Protein AF-A0A962VL71-F1 (afdb_monomer)

Radius of gyration: 17.91 Å; Cα contacts (8 Å, |Δi|>4): 68; chains: 1; bounding box: 42×57×37 Å

Solvent-accessible surface area (backbone atoms only — not comparable to full-atom values): 6900 Å² total; per-residue (Å²): 139,79,82,76,75,75,73,79,43,73,66,56,52,51,53,45,46,69,54,29,54,60,51,31,58,74,54,68,34,70,92,40,78,68,48,42,53,46,40,38,39,40,73,70,54,81,38,64,68,53,32,52,52,51,53,50,37,58,76,67,69,54,79,56,42,73,70,52,47,54,46,51,27,55,74,60,42,71,82,73,51,88,82,54,52,66,60,50,53,53,52,49,54,49,52,54,46,52,54,52,50,53,51,49,52,52,52,49,53,54,53,57,54,60,73,71,75,119

Foldseek 3Di:
DDDPPPPCPLVVLVVLVVVQVVVCVVLVHPPDLLLSQLSSCLSVVVFVVSVVVVVVCVVVSHRCDPVNSVCSCVPTPVVPDPDCSVVSVVSVVVVVVVVVVVVVVVVVVVVVVVVVPD

pLDDT: mean 74.32, std 15.93, range [33.72, 96.31]

Secondary structure (DSSP, 8-state):
---------HHHHHHHHHHHHHHHHHTT----HHHHHHHHHHHH-S-HHHHHHHHHHHHTT----HHHHHHHHHHHTTTT-SSSHHHHHHHHHHHHHHHHHHHHHHHHHHHHHHTT--

Sequence (118 aa):
MSAI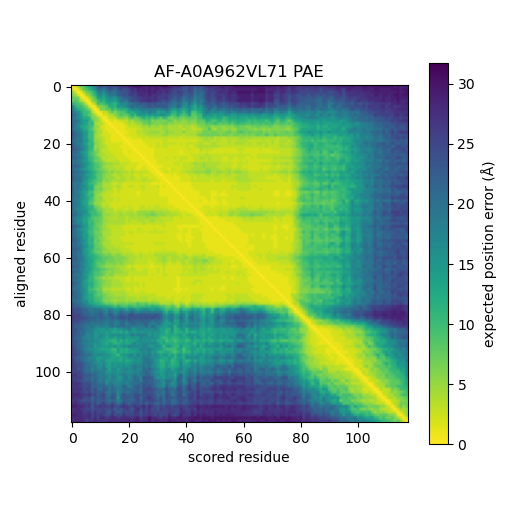AHDVTADTAAELLRLAVPLMSRHEVPPTPHNYTVWYTYVSGENPELKTEIDRLIAENAAFTAVVCDRLHRQYVAEHNIGNIEQVRSNLNKILFDVGTSLSDAGRAVQAFEGTLD

Mean predicted aligned error: 12.37 Å

Structure (mmCIF, N/CA/C/O backbone):
data_AF-A0A962VL71-F1
#
_entry.id   AF-A0A962VL71-F1
#
loop_
_atom_site.group_PDB
_atom_site.id
_atom_site.type_symbol
_atom_site.label_atom_id
_atom_site.label_alt_id
_atom_site.label_comp_id
_atom_site.label_asym_id
_atom_site.label_entity_id
_atom_site.label_seq_id
_atom_site.pdbx_PDB_ins_code
_atom_site.Cartn_x
_atom_site.Cartn_y
_atom_site.Cartn_z
_atom_site.occupancy
_atom_site.B_iso_or_equiv
_atom_site.auth_seq_id
_atom_site.auth_comp_id
_atom_site.auth_asym_id
_atom_site.auth_atom_id
_atom_site.pdbx_PDB_model_num
ATOM 1 N N . MET A 1 1 ? 14.137 24.986 -17.744 1.00 34.16 1 MET A N 1
ATOM 2 C CA . MET A 1 1 ? 13.120 24.283 -16.934 1.00 34.16 1 MET A CA 1
ATOM 3 C C . MET A 1 1 ? 12.920 22.912 -17.558 1.00 34.16 1 MET A C 1
ATOM 5 O O . MET A 1 1 ? 12.138 22.795 -18.487 1.00 34.16 1 MET A O 1
ATOM 9 N N . SER A 1 2 ? 13.722 21.924 -17.152 1.00 33.72 2 SER A N 1
ATOM 10 C CA . SER A 1 2 ? 13.608 20.552 -17.659 1.00 33.72 2 SER A CA 1
ATOM 11 C C . SER A 1 2 ? 12.848 19.745 -16.619 1.00 33.72 2 SER A C 1
ATOM 13 O O . SER A 1 2 ? 13.306 19.640 -15.483 1.00 33.72 2 SER A O 1
ATOM 15 N N . ALA A 1 3 ? 11.662 19.265 -16.987 1.00 42.34 3 ALA A N 1
ATOM 16 C CA . ALA A 1 3 ? 10.89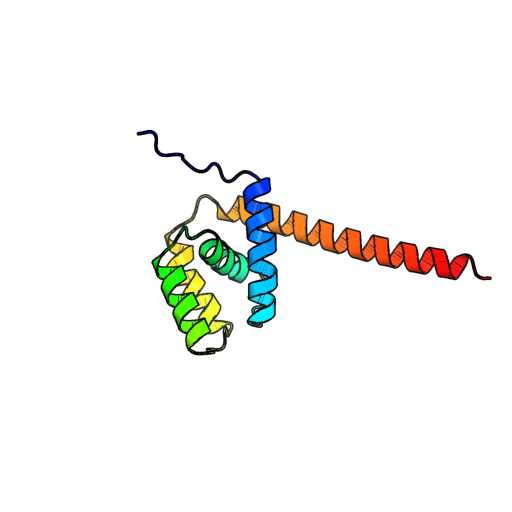7 18.329 -16.185 1.00 42.34 3 ALA A CA 1
ATOM 17 C C . ALA A 1 3 ? 11.735 17.057 -16.044 1.00 42.34 3 ALA A C 1
ATOM 19 O O . ALA A 1 3 ? 12.021 16.375 -17.027 1.00 42.34 3 ALA A O 1
ATOM 20 N N . ILE A 1 4 ? 12.200 16.802 -14.827 1.00 41.41 4 ILE A N 1
ATOM 21 C CA . ILE A 1 4 ? 12.925 15.591 -14.478 1.00 41.41 4 ILE 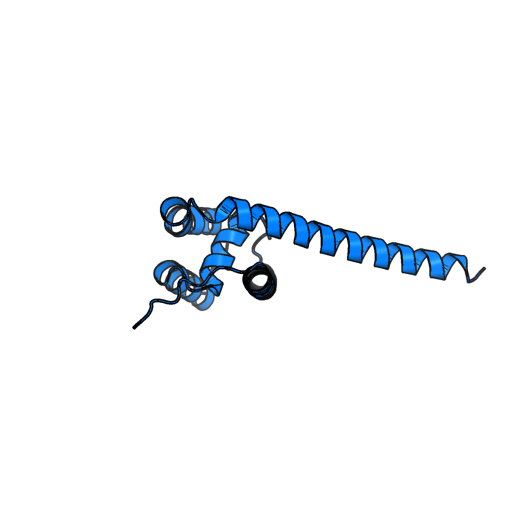A CA 1
ATOM 22 C C . ILE A 1 4 ? 11.864 14.493 -14.478 1.00 41.41 4 ILE A C 1
ATOM 24 O O . ILE A 1 4 ? 11.145 14.322 -13.496 1.00 41.41 4 ILE A O 1
ATOM 28 N N . ALA A 1 5 ? 11.701 13.816 -15.614 1.00 44.03 5 ALA A N 1
ATOM 29 C CA . ALA A 1 5 ? 11.080 12.505 -15.633 1.00 44.03 5 ALA A CA 1
ATOM 30 C C . ALA A 1 5 ? 11.921 11.652 -14.682 1.00 44.03 5 ALA A C 1
ATOM 32 O O . ALA A 1 5 ? 13.087 11.376 -14.958 1.00 44.03 5 ALA A O 1
ATOM 33 N N . HIS A 1 6 ? 11.378 11.387 -13.497 1.00 46.47 6 HIS A N 1
ATOM 34 C CA . HIS A 1 6 ? 12.020 10.547 -12.505 1.00 46.47 6 HIS A CA 1
ATOM 35 C C . HIS A 1 6 ? 12.009 9.140 -13.101 1.00 46.47 6 HIS A C 1
ATOM 37 O O . HIS A 1 6 ? 11.004 8.437 -13.026 1.00 46.47 6 HIS A O 1
ATOM 43 N N . ASP A 1 7 ? 13.089 8.785 -13.798 1.00 43.66 7 ASP A N 1
ATOM 44 C CA . ASP A 1 7 ? 13.382 7.403 -14.139 1.00 43.66 7 ASP A CA 1
ATOM 45 C C . ASP A 1 7 ? 13.315 6.645 -12.816 1.00 43.66 7 ASP A C 1
ATOM 47 O O . ASP A 1 7 ? 14.129 6.868 -11.917 1.00 43.66 7 ASP A O 1
ATOM 51 N N . VAL A 1 8 ? 12.280 5.821 -12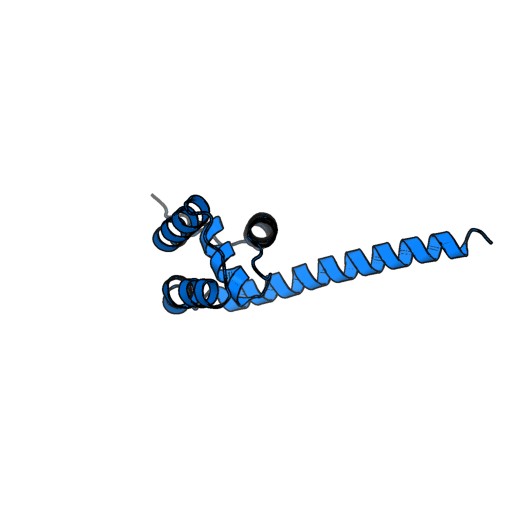.653 1.00 50.53 8 VAL A N 1
ATOM 52 C CA . VAL A 1 8 ? 12.134 4.937 -11.500 1.00 50.53 8 VAL A CA 1
ATOM 53 C C . VAL A 1 8 ? 13.253 3.911 -11.625 1.00 50.53 8 VAL A C 1
ATOM 55 O O . VAL A 1 8 ? 13.097 2.844 -12.219 1.00 50.53 8 VAL A O 1
ATOM 58 N N . THR A 1 9 ? 14.435 4.274 -11.136 1.00 54.59 9 THR A N 1
ATOM 59 C CA . THR A 1 9 ? 15.569 3.361 -11.074 1.00 54.59 9 THR A CA 1
ATOM 60 C C . THR A 1 9 ? 15.233 2.235 -10.097 1.00 54.59 9 THR A C 1
ATOM 62 O O . THR A 1 9 ? 14.432 2.404 -9.171 1.00 54.59 9 THR A O 1
ATOM 65 N N . ALA A 1 10 ? 15.816 1.053 -10.307 1.00 55.28 10 ALA A N 1
ATOM 66 C CA . ALA A 1 10 ? 15.581 -0.101 -9.438 1.00 55.28 10 ALA A CA 1
ATOM 67 C C . ALA A 1 10 ? 15.879 0.211 -7.956 1.00 55.28 10 ALA A C 1
ATOM 69 O O . ALA A 1 10 ? 15.199 -0.318 -7.076 1.00 55.28 10 ALA A O 1
ATOM 70 N N . ASP A 1 11 ? 16.821 1.124 -7.700 1.00 55.59 11 ASP A N 1
ATOM 71 C CA . ASP A 1 11 ? 17.178 1.600 -6.364 1.00 55.59 11 ASP A CA 1
ATOM 72 C C . ASP A 1 11 ? 16.048 2.424 -5.725 1.00 55.59 11 ASP A C 1
ATOM 74 O O . ASP A 1 11 ? 15.657 2.151 -4.590 1.00 55.59 11 ASP A O 1
ATOM 78 N N . THR A 1 12 ? 15.423 3.342 -6.472 1.00 67.88 12 THR A N 1
ATOM 79 C CA . THR A 1 12 ? 14.252 4.107 -5.999 1.00 67.88 12 THR A CA 1
ATOM 80 C C . THR A 1 12 ? 13.059 3.192 -5.715 1.00 67.88 12 THR A C 1
ATOM 82 O O . THR A 1 12 ? 12.371 3.346 -4.706 1.00 67.88 12 THR A O 1
ATOM 85 N N . ALA A 1 13 ? 12.825 2.186 -6.563 1.00 63.78 13 ALA A N 1
ATOM 86 C CA . ALA A 1 13 ? 11.759 1.214 -6.333 1.00 63.78 13 ALA A CA 1
ATOM 87 C C . ALA A 1 13 ? 12.000 0.392 -5.051 1.00 63.78 13 ALA A C 1
ATOM 89 O O . ALA A 1 13 ? 11.066 0.170 -4.278 1.00 63.78 13 ALA A O 1
ATOM 90 N N . ALA A 1 14 ? 13.245 -0.025 -4.798 1.00 67.69 14 ALA A N 1
ATOM 91 C CA . ALA A 1 14 ? 13.620 -0.753 -3.588 1.00 67.69 14 ALA A CA 1
ATOM 92 C C . ALA A 1 14 ? 13.492 0.104 -2.314 1.00 67.69 14 ALA A C 1
ATOM 94 O O . ALA A 1 14 ? 13.081 -0.405 -1.267 1.00 67.69 14 ALA A O 1
ATOM 95 N N . GLU A 1 15 ? 13.796 1.401 -2.384 1.00 75.62 15 GLU A N 1
ATOM 96 C CA . GLU A 1 15 ? 13.587 2.338 -1.273 1.00 75.62 15 GLU A CA 1
ATOM 97 C C . GLU A 1 15 ? 12.103 2.511 -0.940 1.00 75.62 15 GLU A C 1
ATOM 99 O O . GLU A 1 15 ? 11.712 2.380 0.222 1.00 75.62 15 GLU A O 1
ATOM 104 N N . LEU A 1 16 ? 11.257 2.709 -1.953 1.00 76.25 16 LEU A N 1
ATOM 105 C CA . LEU A 1 16 ? 9.808 2.814 -1.763 1.00 76.25 16 LEU A CA 1
ATOM 106 C C . LEU A 1 16 ? 9.220 1.516 -1.189 1.00 76.25 16 LEU A C 1
ATOM 108 O O . LEU A 1 16 ? 8.350 1.563 -0.321 1.00 76.25 16 LEU A O 1
ATOM 112 N N . LEU A 1 17 ? 9.756 0.356 -1.579 1.00 72.75 17 LEU A N 1
ATOM 113 C CA . LEU A 1 17 ? 9.431 -0.945 -0.981 1.00 72.75 17 LEU A CA 1
ATOM 114 C C . LEU A 1 17 ? 9.742 -1.008 0.513 1.00 72.75 17 LEU A C 1
ATOM 116 O O . LEU A 1 17 ? 8.894 -1.421 1.309 1.00 72.75 17 LEU A O 1
ATOM 120 N N . ARG A 1 18 ? 10.945 -0.575 0.900 1.00 79.56 18 ARG A N 1
ATOM 121 C CA . ARG A 1 18 ? 11.375 -0.539 2.305 1.00 79.56 18 ARG A CA 1
ATOM 122 C C . ARG A 1 18 ? 10.522 0.401 3.156 1.00 79.56 18 ARG A C 1
ATOM 124 O O . ARG A 1 18 ? 10.456 0.203 4.364 1.00 79.56 18 ARG A O 1
ATOM 131 N N . LEU A 1 19 ? 9.850 1.377 2.544 1.00 82.31 19 LEU A N 1
ATOM 132 C CA . LEU A 1 19 ? 8.905 2.271 3.218 1.00 82.31 19 LEU A CA 1
ATOM 133 C C . LEU A 1 19 ? 7.478 1.704 3.257 1.00 82.31 19 LEU A C 1
ATOM 135 O O . LEU A 1 19 ? 6.824 1.759 4.298 1.00 82.31 19 LEU A O 1
ATOM 139 N N . ALA A 1 20 ? 6.994 1.134 2.152 1.00 83.19 20 ALA A N 1
ATOM 140 C CA . ALA A 1 20 ? 5.620 0.652 2.032 1.00 83.19 20 ALA A CA 1
ATOM 141 C C . ALA A 1 20 ? 5.348 -0.594 2.893 1.00 83.19 20 ALA A C 1
ATOM 143 O O . ALA A 1 20 ? 4.301 -0.682 3.534 1.00 83.19 20 ALA A O 1
ATOM 144 N N . VAL A 1 21 ? 6.284 -1.549 2.951 1.00 83.81 21 VAL A N 1
ATOM 145 C CA . VAL A 1 21 ? 6.079 -2.824 3.667 1.00 83.81 21 VAL A CA 1
ATOM 146 C C . VAL A 1 21 ? 5.862 -2.635 5.178 1.00 83.81 21 VAL A C 1
ATOM 148 O O . VAL A 1 21 ? 4.882 -3.179 5.697 1.00 83.81 21 VAL A O 1
ATOM 151 N N . PRO A 1 22 ? 6.678 -1.843 5.904 1.00 86.06 22 PRO A N 1
ATOM 152 C CA . PRO A 1 22 ? 6.423 -1.562 7.317 1.00 86.06 22 PRO A CA 1
ATOM 153 C C . PRO A 1 22 ? 5.086 -0.858 7.562 1.00 86.06 22 PRO A C 1
ATOM 155 O O . PRO A 1 22 ? 4.420 -1.149 8.554 1.00 86.06 22 PRO A O 1
ATOM 158 N N . LEU A 1 23 ? 4.672 0.043 6.664 1.00 87.38 23 LEU A N 1
ATOM 159 C CA . LEU A 1 23 ? 3.390 0.738 6.776 1.00 87.38 23 LEU A CA 1
ATOM 160 C C . LEU A 1 23 ? 2.210 -0.224 6.601 1.00 87.38 23 LEU A C 1
ATOM 162 O O . LEU A 1 23 ? 1.304 -0.222 7.432 1.00 87.38 23 LEU A O 1
ATOM 166 N N . MET A 1 24 ? 2.261 -1.108 5.601 1.00 89.38 24 MET A N 1
ATOM 167 C CA . MET A 1 24 ? 1.263 -2.169 5.440 1.00 89.38 24 MET A CA 1
ATOM 168 C C . MET A 1 24 ? 1.181 -3.049 6.688 1.00 89.38 24 MET A C 1
ATOM 170 O O . MET A 1 24 ? 0.091 -3.276 7.201 1.00 89.38 24 MET A O 1
ATOM 174 N N . SER A 1 25 ? 2.327 -3.481 7.226 1.00 88.50 25 SER A N 1
ATOM 175 C CA . SER A 1 25 ? 2.359 -4.297 8.444 1.00 88.50 25 SER A CA 1
ATOM 176 C C . SER A 1 25 ? 1.777 -3.560 9.652 1.00 88.50 25 SER A C 1
ATOM 178 O O . SER A 1 25 ? 1.063 -4.169 10.443 1.00 88.50 25 SER A O 1
ATOM 180 N N . ARG A 1 26 ? 2.064 -2.261 9.802 1.00 89.38 26 ARG A N 1
ATOM 181 C CA . ARG A 1 26 ? 1.548 -1.429 10.898 1.00 89.38 26 ARG A CA 1
ATOM 182 C C . ARG A 1 26 ? 0.031 -1.255 10.836 1.00 89.38 26 ARG A C 1
ATOM 184 O O . ARG A 1 26 ? -0.601 -1.136 11.880 1.00 89.38 26 ARG A O 1
ATOM 191 N N . HIS A 1 27 ? -0.527 -1.217 9.632 1.00 90.75 27 HIS A N 1
ATOM 192 C CA . HIS A 1 27 ? -1.958 -1.041 9.388 1.00 90.75 27 HIS A CA 1
ATOM 193 C C . HIS A 1 27 ? -2.683 -2.361 9.081 1.00 90.75 27 HIS A C 1
ATOM 195 O O . HIS A 1 27 ? -3.799 -2.335 8.566 1.00 90.75 27 HIS A O 1
ATOM 201 N N . GLU A 1 28 ? -2.053 -3.499 9.400 1.00 89.62 28 GLU A N 1
ATOM 202 C CA . GLU A 1 28 ? -2.600 -4.854 9.237 1.00 89.62 28 GLU A CA 1
ATOM 203 C C . GLU A 1 28 ? -3.036 -5.186 7.798 1.00 89.62 28 GLU A C 1
ATOM 205 O O . GLU A 1 28 ? -3.932 -5.996 7.558 1.00 89.62 28 GLU A O 1
ATOM 210 N N . VAL A 1 29 ? -2.374 -4.578 6.813 1.00 89.81 29 VAL A N 1
ATOM 211 C CA . VAL A 1 29 ? -2.633 -4.811 5.394 1.00 89.81 29 VAL A CA 1
ATOM 212 C C . VAL A 1 29 ? -1.814 -6.005 4.904 1.00 89.81 29 VAL A C 1
ATOM 214 O O . VAL A 1 29 ? -0.583 -5.979 4.988 1.00 89.81 29 VAL A O 1
ATOM 217 N N . PRO A 1 30 ? -2.451 -7.037 4.318 1.00 84.69 30 PRO A N 1
ATOM 218 C CA . PRO A 1 30 ? -1.729 -8.158 3.733 1.00 84.69 30 PRO A CA 1
ATOM 219 C C . PRO A 1 30 ? -0.781 -7.688 2.616 1.00 84.69 30 PRO A C 1
ATOM 221 O O . PRO A 1 30 ? -1.240 -6.972 1.719 1.00 84.69 30 PRO A O 1
ATOM 224 N N . PRO A 1 31 ? 0.498 -8.109 2.604 1.00 79.06 31 PRO A N 1
ATOM 225 C CA . PRO A 1 31 ? 1.493 -7.694 1.612 1.00 79.06 31 PRO A CA 1
ATOM 226 C C . PRO A 1 31 ? 1.309 -8.434 0.276 1.00 79.06 31 PRO A C 1
ATOM 228 O O . PRO A 1 31 ? 2.187 -9.149 -0.202 1.00 79.06 31 PRO A O 1
ATOM 231 N N . THR A 1 32 ? 0.129 -8.302 -0.326 1.00 82.38 32 THR A N 1
ATOM 232 C CA . THR A 1 32 ? -0.175 -8.849 -1.652 1.00 82.38 32 THR A CA 1
ATOM 233 C C . THR A 1 32 ? 0.304 -7.885 -2.741 1.00 82.38 32 THR A C 1
ATOM 235 O O . THR A 1 32 ? 0.365 -6.681 -2.489 1.00 82.38 32 THR A O 1
ATOM 238 N N . PRO A 1 33 ? 0.579 -8.352 -3.975 1.00 78.88 33 PRO A N 1
ATOM 239 C CA . PRO A 1 33 ? 0.929 -7.458 -5.083 1.00 78.88 33 PRO A CA 1
ATOM 240 C C . PRO A 1 33 ? -0.112 -6.356 -5.321 1.00 78.88 33 PRO A C 1
ATOM 242 O O . PRO A 1 33 ? 0.244 -5.239 -5.669 1.00 78.88 33 PRO A O 1
ATOM 245 N N . HIS A 1 34 ? -1.388 -6.666 -5.084 1.00 82.69 34 HIS A N 1
ATOM 246 C CA . HIS A 1 34 ? -2.497 -5.728 -5.216 1.00 82.69 34 HIS A CA 1
ATOM 247 C C . HIS A 1 34 ? -2.411 -4.588 -4.191 1.00 82.69 34 HIS A C 1
ATOM 249 O O . HIS A 1 34 ? -2.382 -3.412 -4.552 1.00 82.69 34 HIS A O 1
ATOM 255 N N . ASN A 1 35 ? -2.296 -4.931 -2.907 1.00 86.88 35 ASN A N 1
ATOM 256 C CA . ASN A 1 35 ? -2.183 -3.941 -1.836 1.00 86.88 35 ASN A CA 1
ATOM 257 C C . ASN A 1 35 ? -0.872 -3.167 -1.932 1.00 86.88 35 ASN A C 1
ATOM 259 O O . ASN A 1 35 ? -0.833 -1.966 -1.681 1.00 86.88 35 ASN A O 1
ATOM 263 N N . TYR A 1 36 ? 0.189 -3.844 -2.357 1.00 84.44 36 TYR A N 1
ATOM 264 C CA . TYR A 1 36 ? 1.481 -3.229 -2.570 1.00 84.44 36 TYR A CA 1
ATOM 265 C C . TYR A 1 36 ? 1.391 -2.044 -3.535 1.00 84.44 36 TYR A C 1
ATOM 267 O O . TYR A 1 36 ? 1.928 -0.988 -3.222 1.00 84.44 36 TYR A O 1
ATOM 275 N N . THR A 1 37 ? 0.701 -2.171 -4.674 1.00 82.75 37 THR A N 1
ATOM 276 C CA . THR A 1 37 ? 0.625 -1.063 -5.638 1.00 82.75 37 THR A CA 1
ATOM 277 C C . THR A 1 37 ? -0.044 0.168 -5.028 1.00 82.75 37 THR A C 1
ATOM 279 O O . THR A 1 37 ? 0.436 1.278 -5.227 1.00 82.75 37 THR A O 1
ATOM 282 N N . VAL A 1 38 ? -1.078 -0.020 -4.202 1.00 89.25 38 VAL A N 1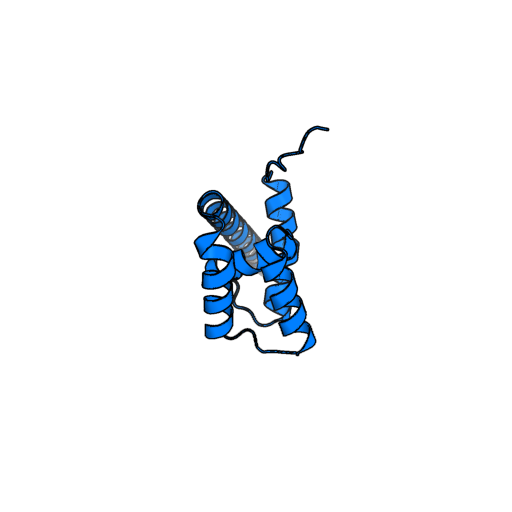
ATOM 283 C CA . VAL A 1 38 ? -1.739 1.074 -3.470 1.00 89.25 38 VAL A CA 1
ATOM 284 C C . VAL A 1 38 ? -0.765 1.772 -2.519 1.00 89.25 38 VAL A C 1
ATOM 286 O O . VAL A 1 38 ? -0.619 2.994 -2.561 1.00 89.25 38 VAL A O 1
ATOM 289 N N . TRP A 1 39 ? -0.071 1.006 -1.677 1.00 90.19 39 TRP A N 1
ATOM 290 C CA . TRP A 1 39 ? 0.847 1.564 -0.681 1.00 90.19 39 TRP A CA 1
ATOM 291 C C . TRP A 1 39 ? 2.125 2.132 -1.300 1.00 90.19 39 TRP A C 1
ATOM 293 O O . TRP A 1 39 ? 2.658 3.109 -0.786 1.00 90.19 39 TRP A O 1
ATOM 303 N N . TYR A 1 40 ? 2.582 1.581 -2.423 1.00 85.69 40 TYR A N 1
ATOM 304 C CA . TYR A 1 40 ? 3.655 2.146 -3.237 1.00 85.69 40 TYR A CA 1
ATOM 305 C C . TYR A 1 40 ? 3.263 3.521 -3.782 1.00 85.69 40 TYR A C 1
ATOM 307 O O . TYR A 1 40 ? 3.988 4.486 -3.563 1.00 85.69 40 TYR A O 1
ATOM 315 N N . THR A 1 41 ? 2.098 3.632 -4.431 1.00 84.06 41 THR A N 1
ATOM 316 C CA . THR A 1 41 ? 1.605 4.907 -4.978 1.00 84.06 41 THR A CA 1
ATOM 317 C C . THR A 1 41 ? 1.357 5.942 -3.873 1.00 84.06 41 THR A C 1
ATOM 319 O O . THR A 1 41 ? 1.546 7.141 -4.082 1.00 84.06 41 THR A O 1
ATOM 322 N N . TYR A 1 42 ? 0.990 5.488 -2.672 1.00 89.50 42 TYR A N 1
ATOM 323 C CA . TYR A 1 42 ? 0.898 6.329 -1.480 1.00 89.50 42 TYR A CA 1
ATOM 324 C C . TYR A 1 42 ? 2.252 6.919 -1.058 1.00 89.50 42 TYR A C 1
ATOM 326 O O . TYR A 1 42 ? 2.352 8.132 -0.849 1.00 89.50 42 TYR A O 1
ATOM 334 N N . VAL A 1 43 ? 3.294 6.085 -0.932 1.00 86.25 43 VAL A N 1
ATOM 335 C CA . VAL A 1 43 ? 4.622 6.547 -0.487 1.00 86.25 43 VAL A CA 1
ATOM 336 C C . VAL A 1 43 ? 5.384 7.304 -1.572 1.00 86.25 43 VAL A C 1
ATOM 338 O O . VAL A 1 43 ? 6.145 8.209 -1.242 1.00 86.25 43 VAL A O 1
ATOM 341 N N . SER A 1 44 ? 5.162 6.983 -2.849 1.00 81.56 44 SER A N 1
ATOM 342 C CA . SER A 1 44 ? 5.773 7.702 -3.972 1.00 81.56 44 SER A CA 1
ATOM 343 C C . SER A 1 44 ? 5.186 9.104 -4.153 1.00 81.56 44 SER A C 1
ATOM 345 O O . SER A 1 44 ? 5.834 9.973 -4.731 1.00 81.56 44 SER A O 1
ATOM 347 N N . GLY A 1 45 ? 3.966 9.340 -3.655 1.00 81.50 45 GLY A N 1
ATOM 348 C CA . GLY A 1 45 ? 3.262 10.611 -3.814 1.00 81.50 45 GLY A CA 1
ATOM 349 C C . GLY A 1 45 ? 2.790 10.878 -5.247 1.00 81.50 45 GLY A C 1
ATOM 350 O O . GLY A 1 45 ? 2.355 11.990 -5.539 1.00 81.50 45 GLY A O 1
ATOM 351 N N . GLU A 1 46 ? 2.845 9.874 -6.130 1.00 78.62 46 GLU A N 1
ATOM 352 C CA . GLU A 1 46 ? 2.440 9.977 -7.540 1.00 78.62 46 GLU A CA 1
ATOM 353 C C . GLU A 1 46 ? 0.944 10.292 -7.705 1.00 78.62 46 GLU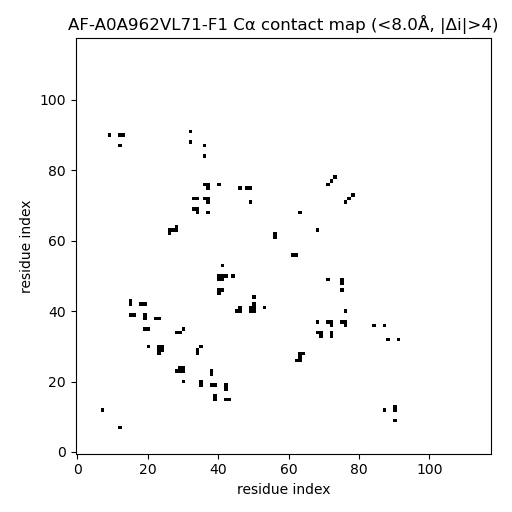 A C 1
ATOM 355 O O . GLU A 1 46 ? 0.547 10.883 -8.708 1.00 78.62 46 GLU A O 1
ATOM 360 N N . ASN A 1 47 ? 0.115 9.925 -6.720 1.00 83.69 47 ASN A N 1
ATOM 361 C CA . ASN A 1 47 ? -1.314 10.227 -6.700 1.00 83.69 47 ASN A CA 1
ATOM 362 C C . ASN A 1 47 ? -1.696 11.004 -5.417 1.00 83.69 47 ASN A C 1
ATOM 364 O O . ASN A 1 47 ? -1.903 10.394 -4.361 1.00 83.69 47 ASN A O 1
ATOM 368 N N . PRO A 1 48 ? -1.814 12.346 -5.487 1.00 86.44 48 PRO A N 1
ATOM 369 C CA . PRO A 1 48 ? -2.190 13.185 -4.345 1.00 86.44 48 PRO A CA 1
ATOM 370 C C . PRO A 1 48 ? -3.579 12.881 -3.767 1.00 86.44 48 PRO A C 1
ATOM 372 O O . PRO A 1 48 ? -3.796 13.052 -2.565 1.00 86.44 48 PRO A O 1
ATOM 375 N N . GLU A 1 49 ? -4.520 12.417 -4.594 1.00 89.94 49 GLU A N 1
ATOM 376 C CA . GLU A 1 49 ? -5.866 12.057 -4.138 1.00 89.94 49 GLU A CA 1
ATOM 377 C C . GLU A 1 49 ? -5.830 10.774 -3.308 1.00 89.94 49 GLU A C 1
ATOM 379 O O . GLU A 1 49 ? -6.373 10.739 -2.202 1.00 89.94 49 GLU A O 1
ATOM 384 N N . LEU A 1 50 ? -5.103 9.758 -3.789 1.00 90.50 50 LEU A N 1
ATOM 385 C CA . LEU A 1 50 ? -4.863 8.528 -3.033 1.00 90.50 50 LEU A CA 1
ATOM 386 C C . LEU A 1 50 ? -4.169 8.821 -1.705 1.00 90.50 50 LEU A C 1
ATOM 388 O O . LEU A 1 50 ? -4.541 8.269 -0.669 1.00 90.50 50 LEU A O 1
ATOM 392 N N . LYS A 1 51 ? -3.162 9.701 -1.740 1.00 91.81 51 LYS A N 1
ATOM 393 C CA . LYS A 1 51 ? -2.443 10.123 -0.542 1.00 91.81 51 LYS A CA 1
ATOM 394 C C . LYS A 1 51 ? -3.387 10.709 0.499 1.00 91.81 51 LYS A C 1
ATOM 396 O O . LYS A 1 51 ? -3.378 10.267 1.644 1.00 91.81 51 LYS A O 1
ATOM 401 N N . THR A 1 52 ? -4.222 11.649 0.072 1.00 93.56 52 THR A N 1
ATOM 402 C CA . THR A 1 52 ? -5.190 12.321 0.943 1.00 93.56 52 THR A CA 1
ATOM 403 C C . THR A 1 52 ? -6.179 11.335 1.562 1.00 93.56 52 THR A C 1
ATOM 405 O O . THR A 1 52 ? -6.438 11.403 2.762 1.00 93.56 52 THR A O 1
ATOM 408 N N . GLU A 1 53 ? -6.707 10.395 0.776 1.00 94.69 53 GLU A N 1
ATOM 409 C CA . GLU A 1 53 ? -7.668 9.408 1.280 1.00 94.69 53 GLU A CA 1
ATOM 410 C C . GLU A 1 53 ? -7.021 8.426 2.268 1.00 94.69 53 GLU A C 1
ATOM 412 O O . GLU A 1 53 ? -7.607 8.125 3.307 1.00 94.69 53 GLU A O 1
ATOM 417 N N . ILE A 1 54 ? -5.795 7.959 2.011 1.00 94.56 54 ILE A N 1
ATOM 418 C CA . ILE A 1 54 ? -5.081 7.089 2.959 1.00 94.56 54 ILE A CA 1
ATOM 419 C C . ILE A 1 54 ? -4.739 7.844 4.247 1.00 94.56 54 ILE A C 1
ATOM 421 O O . ILE A 1 54 ? -4.977 7.309 5.330 1.00 94.56 54 ILE A O 1
ATOM 425 N N . ASP A 1 55 ? -4.254 9.086 4.159 1.00 95.56 55 ASP A N 1
ATOM 426 C CA . ASP A 1 55 ? -3.974 9.916 5.339 1.00 95.56 55 ASP A CA 1
ATOM 427 C C . ASP A 1 55 ? -5.250 10.131 6.179 1.00 95.56 55 ASP A C 1
ATOM 429 O O . ASP A 1 55 ? -5.211 10.037 7.409 1.00 95.56 55 ASP A O 1
ATOM 433 N N . ARG A 1 56 ? -6.404 10.331 5.523 1.00 96.31 56 ARG A N 1
ATOM 434 C CA . ARG A 1 56 ? -7.725 10.420 6.167 1.00 96.31 56 ARG A CA 1
ATOM 435 C C . ARG A 1 56 ? -8.097 9.122 6.889 1.00 96.31 56 ARG A C 1
ATOM 437 O O . ARG A 1 56 ? -8.464 9.167 8.060 1.00 96.31 56 ARG A O 1
ATOM 444 N N . LEU A 1 57 ? -7.971 7.970 6.226 1.00 95.06 57 LEU A N 1
ATOM 445 C CA . LEU A 1 57 ? -8.279 6.659 6.815 1.00 95.06 57 LEU A CA 1
ATOM 446 C C . LEU A 1 57 ? -7.372 6.335 8.012 1.00 95.06 57 LEU A C 1
ATOM 448 O O . LEU A 1 57 ? -7.848 5.803 9.016 1.00 95.06 57 LEU A O 1
ATOM 452 N N . ILE A 1 58 ? -6.089 6.700 7.937 1.00 94.62 58 ILE A N 1
ATOM 453 C CA . ILE A 1 58 ? -5.137 6.554 9.046 1.00 94.62 58 ILE A CA 1
ATOM 454 C C . ILE A 1 58 ? -5.543 7.448 10.221 1.00 94.62 58 ILE A C 1
ATOM 456 O O . ILE A 1 58 ? -5.580 6.977 11.358 1.00 94.62 58 ILE A O 1
ATOM 460 N N . ALA A 1 59 ? -5.879 8.716 9.964 1.00 94.88 59 ALA A N 1
ATOM 461 C CA . ALA A 1 59 ? -6.317 9.650 11.002 1.00 94.88 59 ALA A CA 1
ATOM 462 C C . ALA A 1 59 ? -7.609 9.192 11.702 1.00 94.88 59 ALA A C 1
ATOM 464 O O . ALA A 1 59 ? -7.779 9.410 12.901 1.00 94.88 59 ALA A O 1
ATOM 465 N N . GLU A 1 60 ? -8.495 8.514 10.972 1.00 95.06 60 GLU A N 1
ATOM 466 C CA . GLU A 1 60 ? -9.738 7.941 11.496 1.00 95.06 60 GLU A CA 1
ATOM 467 C C . GLU A 1 60 ? -9.543 6.596 12.220 1.00 95.06 60 GLU A C 1
ATOM 469 O O . GLU A 1 60 ? -10.509 6.060 12.761 1.00 95.06 60 GLU A O 1
ATOM 474 N N . ASN A 1 61 ? -8.321 6.043 12.256 1.00 90.50 61 ASN A N 1
ATOM 475 C CA . ASN A 1 61 ? -8.050 4.662 12.684 1.00 90.50 61 ASN A CA 1
ATOM 476 C C . ASN A 1 61 ? -8.971 3.640 11.988 1.00 90.50 61 ASN A C 1
ATOM 478 O O . ASN A 1 61 ? -9.417 2.660 12.591 1.00 90.50 61 ASN A O 1
ATOM 482 N N . ALA A 1 62 ? -9.285 3.877 10.712 1.00 91.56 62 ALA A N 1
ATOM 483 C CA . ALA A 1 62 ? -10.115 2.978 9.931 1.00 91.56 62 ALA A CA 1
ATOM 484 C C . ALA A 1 62 ? -9.365 1.670 9.636 1.00 91.56 62 ALA A C 1
ATOM 486 O O . ALA A 1 62 ? -8.169 1.665 9.341 1.00 91.56 62 ALA A O 1
ATOM 487 N N . ALA A 1 63 ? -10.085 0.548 9.669 1.00 90.44 63 ALA A N 1
ATOM 488 C CA . ALA A 1 63 ? -9.518 -0.744 9.311 1.00 90.44 63 ALA A CA 1
ATOM 489 C C . ALA A 1 63 ? -9.343 -0.858 7.789 1.00 90.44 63 ALA A C 1
ATOM 491 O O . ALA A 1 63 ? -10.304 -0.715 7.021 1.00 90.44 63 ALA A O 1
ATOM 492 N N . PHE A 1 64 ? -8.137 -1.211 7.350 1.00 93.38 64 PHE A N 1
ATOM 493 C CA . PHE A 1 64 ? -7.835 -1.512 5.951 1.00 93.38 64 PHE A CA 1
ATOM 494 C C . PHE A 1 64 ? -8.277 -2.939 5.593 1.00 93.38 64 PHE A C 1
ATOM 496 O O . PHE A 1 64 ? -7.478 -3.834 5.329 1.00 93.38 64 PHE A O 1
ATOM 503 N N . THR A 1 65 ? -9.592 -3.161 5.613 1.00 92.81 65 THR A N 1
ATOM 504 C CA . THR A 1 65 ? -10.198 -4.438 5.206 1.00 92.81 65 THR A CA 1
ATOM 505 C C . THR A 1 65 ? -9.979 -4.711 3.716 1.00 92.81 65 THR A C 1
ATOM 507 O O . THR A 1 65 ? -9.774 -3.783 2.932 1.00 92.81 65 THR A O 1
ATOM 510 N N . ALA A 1 66 ? -10.124 -5.971 3.291 1.00 88.69 66 ALA A N 1
ATOM 511 C CA . ALA A 1 66 ? -10.008 -6.357 1.879 1.00 88.69 66 ALA A CA 1
ATOM 512 C C . ALA A 1 66 ? -10.891 -5.500 0.949 1.00 88.69 66 ALA A C 1
ATOM 514 O O . ALA A 1 66 ? -10.447 -5.076 -0.111 1.00 88.69 66 ALA A O 1
ATOM 515 N N . VAL A 1 67 ? -12.111 -5.160 1.382 1.00 92.12 67 VAL A N 1
ATOM 516 C CA . VAL A 1 67 ? -13.034 -4.308 0.613 1.00 92.12 67 VAL A CA 1
ATOM 517 C C . VAL A 1 67 ? -12.492 -2.886 0.444 1.00 92.12 67 VAL A C 1
ATOM 519 O O . VAL A 1 67 ? -12.623 -2.301 -0.632 1.00 92.12 67 VAL A O 1
ATOM 522 N N . VAL A 1 68 ? -11.880 -2.322 1.490 1.00 92.62 68 VAL A N 1
ATOM 523 C CA . VAL A 1 68 ? -11.274 -0.982 1.445 1.00 92.62 68 VAL A CA 1
ATOM 524 C C . VAL A 1 68 ? -10.048 -0.989 0.537 1.00 92.62 68 VAL A C 1
ATOM 526 O O . VAL A 1 68 ? -9.936 -0.121 -0.327 1.00 92.62 68 VAL A O 1
ATOM 529 N N . CYS A 1 69 ? -9.171 -1.984 0.671 1.00 91.44 69 CYS A N 1
ATOM 530 C CA . CYS A 1 69 ? -7.991 -2.126 -0.179 1.00 91.44 69 CYS A CA 1
ATOM 531 C C . CYS A 1 69 ? -8.360 -2.273 -1.665 1.00 91.44 69 CYS A C 1
ATOM 533 O O . CYS A 1 69 ? -7.837 -1.529 -2.496 1.00 91.44 69 CYS A O 1
ATOM 535 N N . ASP A 1 70 ? -9.327 -3.137 -1.989 1.00 89.50 70 ASP A N 1
ATOM 536 C CA . ASP A 1 70 ? -9.818 -3.326 -3.360 1.00 89.50 70 ASP A CA 1
ATOM 537 C C . ASP A 1 70 ? -10.463 -2.056 -3.932 1.00 89.50 70 ASP A C 1
ATOM 539 O O . ASP A 1 70 ? -10.416 -1.813 -5.144 1.00 89.50 70 ASP A O 1
ATOM 543 N N . ARG A 1 71 ? -11.126 -1.256 -3.085 1.00 92.25 71 ARG A N 1
ATOM 544 C CA . ARG A 1 71 ? -11.698 0.036 -3.487 1.00 92.25 71 ARG A CA 1
ATOM 545 C C . ARG A 1 71 ? -10.589 1.025 -3.824 1.00 92.25 71 ARG A C 1
ATOM 547 O O . ARG A 1 71 ? -10.626 1.607 -4.903 1.00 92.25 71 ARG A O 1
ATOM 554 N N . LEU A 1 72 ? -9.607 1.180 -2.933 1.00 91.44 72 LEU A N 1
ATOM 555 C CA . LEU A 1 72 ? -8.475 2.088 -3.131 1.00 91.44 72 LEU A CA 1
ATOM 556 C C . LEU A 1 72 ? -7.706 1.739 -4.408 1.00 91.44 72 LEU A C 1
ATOM 558 O O . LEU A 1 72 ? -7.417 2.616 -5.219 1.00 91.44 72 LEU A O 1
ATOM 562 N N . HIS A 1 73 ? -7.446 0.453 -4.638 1.00 88.25 73 HIS A N 1
ATOM 563 C CA . HIS A 1 73 ? -6.783 0.019 -5.860 1.00 88.25 73 HIS A CA 1
ATOM 564 C C . HIS A 1 73 ? -7.607 0.345 -7.108 1.00 88.25 73 HIS A C 1
ATOM 566 O O . HIS A 1 73 ? -7.092 0.927 -8.062 1.00 88.25 73 HIS A O 1
ATOM 572 N N . ARG A 1 74 ? -8.893 -0.021 -7.139 1.00 86.81 74 ARG A N 1
ATOM 573 C CA . ARG A 1 74 ? -9.733 0.242 -8.317 1.00 86.81 74 ARG A CA 1
ATOM 574 C C . ARG A 1 74 ? -9.855 1.729 -8.625 1.00 86.81 74 ARG A C 1
ATOM 576 O O . ARG A 1 74 ? -9.749 2.100 -9.784 1.00 86.81 74 ARG A O 1
ATOM 583 N N . GLN A 1 75 ? -10.043 2.552 -7.602 1.00 86.75 75 GLN A N 1
ATOM 584 C CA . GLN A 1 75 ? -10.331 3.972 -7.769 1.00 86.75 75 GLN A CA 1
ATOM 585 C C . GLN A 1 75 ? -9.092 4.807 -8.110 1.00 86.75 75 GLN A C 1
ATOM 587 O O . GLN A 1 75 ? -9.210 5.787 -8.833 1.00 86.75 75 GLN A O 1
ATOM 592 N N . TYR A 1 76 ? -7.912 4.434 -7.607 1.00 84.06 76 TYR A N 1
ATOM 593 C CA . TYR A 1 76 ? -6.730 5.301 -7.689 1.00 84.06 76 TYR A CA 1
ATOM 594 C C . TYR A 1 76 ? -5.531 4.689 -8.417 1.00 84.06 76 TYR A C 1
ATOM 596 O O . TYR A 1 76 ? -4.589 5.408 -8.750 1.00 84.06 76 TYR A O 1
ATOM 604 N N . VAL A 1 77 ? -5.545 3.374 -8.648 1.00 78.56 77 VAL A N 1
ATOM 605 C CA . VAL A 1 77 ? -4.424 2.638 -9.252 1.00 78.56 77 VAL A CA 1
ATOM 606 C C . VAL A 1 77 ? -4.810 2.049 -10.610 1.00 78.56 77 VAL A C 1
ATOM 608 O O . VAL A 1 77 ? -4.065 2.213 -11.575 1.00 78.56 77 VAL A O 1
ATOM 611 N N . ALA A 1 78 ? -5.975 1.398 -10.714 1.00 71.00 78 ALA A N 1
ATOM 612 C CA . ALA A 1 78 ? -6.380 0.665 -11.919 1.00 71.00 78 ALA A CA 1
ATOM 613 C C . ALA A 1 78 ? -6.573 1.557 -13.161 1.00 71.00 78 ALA A C 1
ATOM 615 O O . ALA A 1 78 ? -6.338 1.097 -14.275 1.00 71.00 78 ALA A O 1
ATOM 616 N N . GLU A 1 79 ? -6.954 2.824 -12.982 1.00 58.44 79 GLU A N 1
ATOM 617 C CA . GLU A 1 79 ? -7.141 3.776 -14.089 1.00 58.44 79 GLU A CA 1
ATOM 618 C C . GLU A 1 79 ? -5.877 4.589 -14.415 1.00 58.44 79 GLU A C 1
ATOM 620 O O . GLU A 1 79 ? -5.765 5.134 -15.511 1.00 58.44 79 GLU A O 1
ATOM 625 N N . HIS A 1 80 ? -4.896 4.645 -13.505 1.00 55.56 80 HIS A N 1
ATOM 626 C CA . HIS A 1 80 ? -3.792 5.610 -13.579 1.00 55.56 80 HIS A CA 1
ATOM 627 C C . HIS A 1 80 ? -2.422 5.033 -13.975 1.00 55.56 80 HIS A C 1
ATOM 629 O O . HIS A 1 80 ? -1.509 5.823 -14.217 1.00 55.56 80 HIS A O 1
ATOM 635 N N . ASN A 1 81 ? -2.212 3.708 -14.053 1.00 55.84 81 ASN A N 1
ATOM 636 C CA . ASN A 1 81 ? -0.849 3.199 -14.282 1.00 55.84 81 ASN A CA 1
ATOM 637 C C . ASN A 1 81 ? -0.756 1.812 -14.955 1.00 55.84 81 ASN A C 1
ATOM 639 O O . ASN A 1 81 ? -0.472 0.801 -14.316 1.00 55.84 81 ASN A O 1
ATOM 643 N N . ILE A 1 82 ? -0.945 1.761 -16.279 1.00 50.38 82 ILE A N 1
ATOM 644 C CA . ILE A 1 82 ? -0.744 0.535 -17.084 1.00 50.38 82 ILE A CA 1
ATOM 645 C C . ILE A 1 82 ? 0.756 0.280 -17.376 1.00 50.38 82 ILE A C 1
ATOM 647 O O . ILE A 1 82 ? 1.141 -0.847 -17.674 1.00 50.38 82 ILE A O 1
ATOM 651 N N . GLY A 1 83 ? 1.633 1.286 -17.245 1.00 52.00 83 GLY A N 1
ATOM 652 C CA . GLY A 1 83 ? 3.049 1.183 -17.640 1.00 52.00 83 GLY A CA 1
ATOM 653 C C . GLY A 1 83 ? 3.987 0.525 -16.618 1.00 52.00 83 GLY A C 1
ATOM 654 O O . GLY A 1 83 ? 4.893 -0.206 -17.011 1.00 52.00 83 GLY A O 1
ATOM 655 N N . ASN A 1 84 ? 3.769 0.733 -15.315 1.00 57.25 84 ASN A N 1
ATOM 656 C CA . ASN A 1 84 ? 4.747 0.357 -14.278 1.00 57.25 84 ASN A CA 1
ATOM 657 C C . ASN A 1 84 ? 4.390 -0.906 -13.477 1.00 57.25 84 ASN A C 1
ATOM 659 O O . ASN A 1 84 ? 5.219 -1.397 -12.709 1.00 57.25 84 ASN A O 1
ATOM 663 N N . ILE A 1 85 ? 3.187 -1.463 -13.649 1.00 59.56 85 ILE A N 1
ATOM 664 C CA . ILE A 1 85 ? 2.688 -2.567 -12.813 1.00 59.56 85 ILE A CA 1
ATOM 665 C C . ILE A 1 85 ? 3.502 -3.856 -12.987 1.00 59.56 85 ILE A C 1
ATOM 667 O O . ILE A 1 85 ? 3.811 -4.520 -12.002 1.00 59.56 85 ILE A O 1
ATOM 671 N N . GLU A 1 86 ? 3.917 -4.197 -14.206 1.00 60.03 86 GLU A N 1
ATOM 672 C CA . GLU A 1 86 ? 4.676 -5.431 -14.451 1.00 60.03 86 GLU A CA 1
ATOM 673 C C . GLU A 1 86 ? 6.123 -5.331 -13.938 1.00 60.03 86 GLU A C 1
ATOM 675 O O . GLU A 1 86 ? 6.640 -6.278 -13.342 1.00 60.03 86 GLU A O 1
ATOM 680 N N . GLN A 1 87 ? 6.749 -4.155 -14.059 1.00 61.09 87 GLN A N 1
ATOM 681 C CA . GLN A 1 87 ? 8.072 -3.871 -13.488 1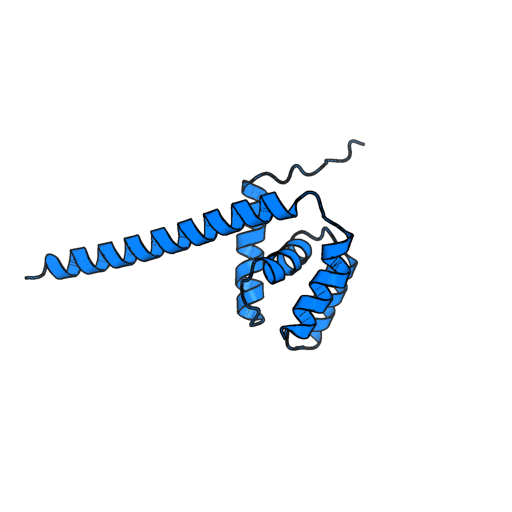.00 61.09 87 GLN A CA 1
ATOM 682 C C . GLN A 1 87 ? 8.037 -3.959 -11.955 1.00 61.09 87 GLN A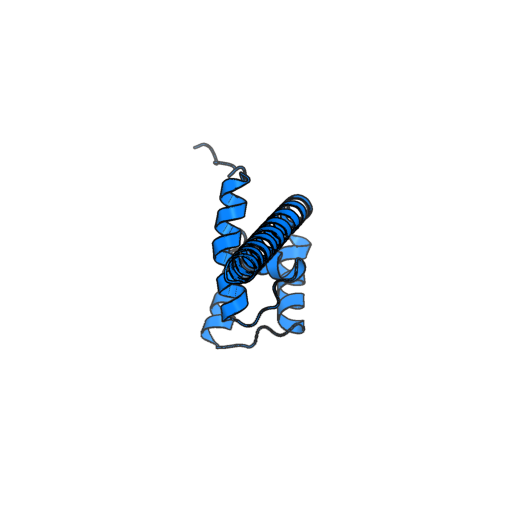 C 1
ATOM 684 O O . GLN A 1 87 ? 8.889 -4.595 -11.331 1.00 61.09 87 GLN A O 1
ATOM 689 N N . VAL A 1 88 ? 7.006 -3.367 -11.350 1.00 65.81 88 VAL A N 1
ATOM 690 C CA . VAL A 1 88 ? 6.749 -3.412 -9.910 1.00 65.81 88 VAL A CA 1
ATOM 691 C C . VAL A 1 88 ? 6.536 -4.848 -9.426 1.00 65.81 88 VAL A C 1
ATOM 693 O O . VAL A 1 88 ? 7.154 -5.265 -8.445 1.00 65.81 88 VAL A O 1
ATOM 696 N N . ARG A 1 89 ? 5.712 -5.634 -10.128 1.00 63.22 89 ARG A N 1
ATOM 697 C CA . ARG A 1 89 ? 5.472 -7.049 -9.800 1.00 63.22 89 ARG A CA 1
ATOM 698 C C . ARG A 1 89 ? 6.752 -7.876 -9.898 1.00 63.22 89 ARG A C 1
ATOM 700 O O . ARG A 1 89 ? 7.013 -8.698 -9.021 1.00 63.22 89 ARG A O 1
ATOM 707 N N . SER A 1 90 ? 7.561 -7.638 -10.927 1.00 68.44 90 SER A N 1
ATOM 708 C CA . SER A 1 90 ? 8.856 -8.300 -11.110 1.00 68.44 90 SER A CA 1
ATOM 709 C C . SER A 1 90 ? 9.830 -7.979 -9.970 1.00 68.44 90 SER A C 1
ATOM 711 O O . SER A 1 90 ? 10.423 -8.890 -9.390 1.00 68.44 90 SER A O 1
ATOM 713 N N . ASN A 1 91 ? 9.939 -6.705 -9.578 1.00 65.75 91 ASN A N 1
ATOM 714 C CA . ASN A 1 91 ? 10.796 -6.288 -8.465 1.00 65.75 91 ASN A CA 1
ATOM 715 C C . ASN A 1 91 ? 10.313 -6.837 -7.113 1.00 65.75 91 ASN A C 1
ATOM 717 O O . ASN A 1 91 ? 11.136 -7.280 -6.312 1.00 65.75 91 ASN A O 1
ATOM 721 N N . LEU A 1 92 ? 8.999 -6.886 -6.873 1.00 67.00 92 LEU A N 1
ATOM 722 C CA . LEU A 1 92 ? 8.431 -7.483 -5.660 1.00 67.00 92 LEU A CA 1
ATOM 723 C C . LEU A 1 92 ? 8.760 -8.977 -5.556 1.00 67.00 92 LEU A C 1
ATOM 725 O O . LEU A 1 92 ? 9.195 -9.431 -4.501 1.00 67.00 92 LEU A O 1
ATOM 729 N N . ASN A 1 93 ? 8.598 -9.733 -6.645 1.00 69.88 93 ASN A N 1
ATOM 730 C CA . ASN A 1 93 ? 8.937 -11.158 -6.663 1.00 69.88 93 ASN A CA 1
ATOM 731 C C . ASN A 1 93 ? 10.419 -11.398 -6.355 1.00 69.88 93 ASN A C 1
ATOM 733 O O . ASN A 1 93 ? 10.738 -12.343 -5.639 1.00 69.88 93 ASN A O 1
ATOM 737 N N . LYS A 1 94 ? 11.315 -10.530 -6.845 1.00 72.12 94 LYS A N 1
ATOM 738 C CA . LYS A 1 94 ? 12.745 -10.598 -6.513 1.00 72.12 94 LYS A CA 1
ATOM 739 C C . LYS A 1 94 ? 13.001 -10.335 -5.033 1.00 72.12 94 LYS A C 1
ATOM 741 O O . LYS A 1 94 ? 13.677 -11.125 -4.398 1.00 72.12 94 LYS A O 1
ATOM 746 N N . ILE A 1 95 ? 12.407 -9.291 -4.460 1.00 69.75 95 ILE A N 1
ATOM 747 C CA . ILE A 1 95 ? 12.631 -8.955 -3.045 1.00 69.75 95 ILE A CA 1
ATOM 748 C C . ILE A 1 95 ? 12.028 -10.011 -2.113 1.00 69.75 95 ILE A C 1
ATOM 750 O O . ILE A 1 95 ? 12.650 -10.379 -1.122 1.00 69.75 95 ILE A O 1
ATOM 754 N N . LEU A 1 96 ? 10.843 -10.539 -2.428 1.00 67.19 96 LEU A N 1
ATOM 755 C CA . LEU A 1 96 ? 10.259 -11.656 -1.681 1.00 67.19 96 LEU A CA 1
ATOM 756 C C . LEU A 1 96 ? 11.141 -12.906 -1.760 1.00 67.19 96 LEU A C 1
ATOM 758 O O . LEU A 1 96 ? 11.310 -13.597 -0.756 1.00 67.19 96 LEU A O 1
ATOM 762 N N . PHE A 1 97 ? 11.720 -13.176 -2.932 1.00 71.12 97 PHE A N 1
ATOM 763 C CA . PHE A 1 97 ? 12.680 -14.258 -3.105 1.00 71.12 97 PHE A CA 1
ATOM 764 C C . PHE A 1 97 ? 13.943 -14.022 -2.269 1.00 71.12 97 PHE A C 1
ATOM 766 O O . PHE A 1 97 ? 14.340 -14.924 -1.543 1.00 71.12 97 PHE A O 1
ATOM 773 N N . ASP A 1 98 ? 14.505 -12.813 -2.287 1.00 68.88 98 ASP A N 1
ATOM 774 C CA . ASP A 1 98 ? 15.713 -12.451 -1.538 1.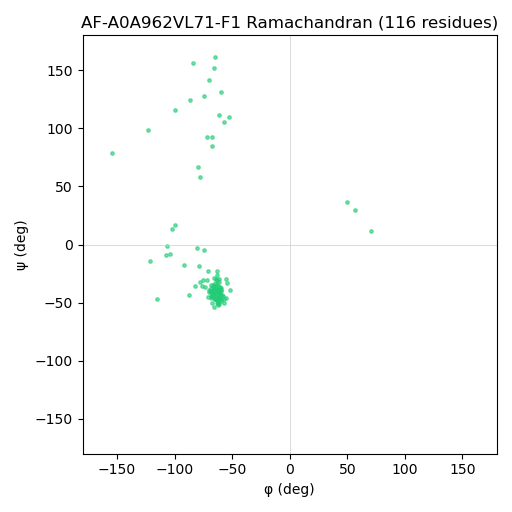00 68.88 98 ASP A CA 1
ATOM 775 C C . ASP A 1 98 ? 15.512 -12.512 -0.016 1.00 68.88 98 ASP A C 1
ATOM 777 O O . ASP A 1 98 ? 16.393 -12.952 0.725 1.00 68.88 98 ASP A O 1
ATOM 781 N N . VAL A 1 99 ? 14.338 -12.105 0.476 1.00 71.31 99 VAL A N 1
ATOM 782 C CA . VAL A 1 99 ? 13.979 -12.249 1.896 1.00 71.31 99 VAL A CA 1
ATOM 783 C C . VAL A 1 99 ? 13.802 -13.728 2.253 1.00 71.31 99 VAL A C 1
ATOM 785 O O . VAL A 1 99 ? 14.272 -14.166 3.304 1.00 71.31 99 VAL A O 1
ATOM 788 N N . GLY A 1 100 ? 13.169 -14.514 1.377 1.00 67.81 100 GLY A N 1
ATOM 789 C CA . GLY A 1 100 ? 12.987 -15.953 1.569 1.00 67.81 100 GLY A CA 1
ATOM 790 C C . GLY A 1 100 ? 14.304 -16.736 1.574 1.00 67.81 100 GLY A C 1
ATOM 791 O O . GLY A 1 100 ? 14.502 -17.596 2.434 1.00 67.81 100 GLY A O 1
ATOM 792 N N . THR A 1 101 ? 15.225 -16.423 0.662 1.00 66.88 101 THR A N 1
ATOM 793 C CA . THR A 1 101 ? 16.566 -17.025 0.619 1.00 66.88 101 THR A CA 1
ATOM 794 C C . THR A 1 101 ? 17.399 -16.600 1.818 1.00 66.88 101 THR A C 1
ATOM 796 O O . THR A 1 101 ? 17.958 -17.468 2.477 1.00 66.88 101 THR A O 1
ATOM 799 N N . SER A 1 102 ? 17.390 -15.317 2.191 1.00 62.62 102 SER A N 1
ATOM 800 C CA . SER A 1 102 ? 18.104 -14.834 3.384 1.00 62.62 102 SER A CA 1
ATOM 801 C C . SER A 1 102 ? 17.613 -15.512 4.668 1.00 62.62 102 SER A C 1
ATOM 803 O O . SER A 1 102 ? 18.416 -15.870 5.529 1.00 62.62 102 SER A O 1
ATOM 805 N N . LEU A 1 103 ? 16.301 -15.737 4.801 1.00 64.50 103 LEU A N 1
ATOM 806 C CA . LEU A 1 103 ? 15.728 -16.444 5.949 1.00 64.50 103 LEU A CA 1
ATOM 807 C C . LEU A 1 103 ? 16.070 -17.943 5.935 1.00 64.50 103 LEU A C 1
ATOM 809 O O . LEU A 1 103 ? 16.369 -18.516 6.982 1.00 64.50 103 LEU A O 1
ATOM 813 N N . SER A 1 104 ? 16.065 -18.575 4.759 1.00 67.25 104 SER A N 1
ATOM 814 C CA . SER A 1 104 ? 16.511 -19.963 4.589 1.00 67.25 104 SER A CA 1
ATOM 815 C C . SER A 1 104 ? 17.998 -20.124 4.915 1.00 67.25 104 SER A C 1
ATOM 817 O O . SER A 1 104 ? 18.377 -21.086 5.579 1.00 67.25 104 SER A O 1
ATOM 819 N N . ASP A 1 105 ? 18.844 -19.193 4.481 1.00 63.50 105 ASP A N 1
ATOM 820 C CA . ASP A 1 105 ? 20.283 -19.214 4.741 1.00 63.50 105 ASP A CA 1
ATOM 821 C C . ASP A 1 105 ? 20.585 -18.970 6.222 1.00 63.50 105 ASP A C 1
ATOM 823 O O . ASP A 1 105 ? 21.405 -19.681 6.804 1.00 63.50 105 ASP A O 1
ATOM 827 N N . ALA A 1 106 ? 19.855 -18.058 6.872 1.00 62.47 106 ALA A N 1
ATOM 828 C CA . ALA A 1 106 ? 19.911 -17.891 8.322 1.00 62.47 106 ALA A CA 1
ATOM 829 C C . ALA A 1 106 ? 19.464 -19.167 9.063 1.00 62.47 106 ALA A C 1
ATOM 831 O O . ALA A 1 106 ? 20.123 -19.592 10.010 1.00 62.47 106 ALA A O 1
ATOM 832 N N . GLY A 1 107 ? 18.397 -19.831 8.603 1.00 62.66 107 GLY A N 1
ATOM 833 C CA . GLY A 1 107 ? 17.943 -21.111 9.159 1.00 62.66 107 GLY A CA 1
ATOM 834 C C . GLY A 1 107 ? 18.965 -22.242 8.989 1.00 62.66 107 GLY A C 1
ATOM 835 O O . GLY A 1 107 ? 19.197 -23.015 9.918 1.00 62.66 107 GLY A O 1
ATOM 836 N N . ARG A 1 108 ? 19.640 -22.306 7.835 1.00 60.59 108 ARG A N 1
ATOM 837 C CA . ARG A 1 108 ? 20.726 -23.267 7.580 1.00 60.59 108 ARG A CA 1
ATOM 838 C C . ARG A 1 108 ? 21.968 -22.978 8.421 1.00 60.59 108 ARG A C 1
ATOM 840 O O . ARG A 1 108 ? 22.594 -23.920 8.897 1.00 60.59 108 ARG A O 1
ATOM 847 N N . ALA A 1 109 ? 22.309 -21.709 8.639 1.00 59.41 109 ALA A N 1
ATOM 848 C CA . ALA A 1 109 ? 23.418 -21.322 9.510 1.00 59.41 109 ALA A CA 1
ATOM 849 C C . ALA A 1 109 ? 23.174 -21.732 10.973 1.00 59.41 109 ALA A C 1
ATOM 851 O O . ALA A 1 109 ? 24.100 -22.188 11.639 1.00 59.41 109 ALA A O 1
ATOM 852 N N . VAL A 1 110 ? 21.928 -21.647 11.452 1.00 62.72 110 VAL A N 1
ATOM 853 C CA . VAL A 1 110 ? 21.549 -22.122 12.794 1.00 62.72 110 VAL A CA 1
ATOM 854 C C . VAL A 1 110 ? 21.662 -23.649 12.898 1.00 62.72 110 VAL A C 1
ATOM 856 O O . VAL A 1 110 ? 22.244 -24.146 13.858 1.00 62.72 110 VAL A O 1
ATOM 859 N N . GLN A 1 111 ? 21.216 -24.398 11.884 1.00 58.97 111 GLN A N 1
ATOM 860 C CA . GLN A 1 111 ? 21.369 -25.863 11.856 1.00 58.97 111 GLN A CA 1
ATOM 861 C C . GLN A 1 111 ? 22.836 -26.317 11.764 1.00 58.97 111 GLN A C 1
ATOM 863 O O . GLN A 1 111 ? 23.217 -27.312 12.377 1.00 58.97 111 GLN A O 1
ATOM 868 N N . ALA A 1 112 ? 23.678 -25.584 11.030 1.00 60.06 112 ALA A N 1
ATOM 869 C CA . ALA A 1 112 ? 25.112 -25.867 10.950 1.00 60.06 112 ALA A CA 1
ATOM 870 C C . ALA A 1 112 ? 25.829 -25.648 12.296 1.00 60.06 112 ALA A C 1
ATOM 872 O O . ALA A 1 112 ? 26.820 -26.321 12.585 1.00 60.06 112 ALA A O 1
ATOM 873 N N . PHE A 1 113 ? 25.317 -24.740 13.133 1.00 58.91 113 PHE A N 1
ATOM 874 C CA . PHE A 1 113 ? 25.859 -24.491 14.467 1.00 58.91 113 PHE A CA 1
ATOM 875 C C . PHE A 1 113 ? 25.462 -25.585 15.473 1.00 58.91 113 PHE A C 1
ATOM 877 O O . PHE A 1 113 ? 26.291 -25.979 16.289 1.00 58.91 113 PHE A O 1
ATOM 884 N N . GLU A 1 114 ? 24.247 -26.142 15.378 1.00 57.72 114 GLU A N 1
ATOM 885 C CA . GLU A 1 114 ? 23.826 -27.287 16.207 1.00 57.72 114 GLU A CA 1
ATOM 886 C C . GLU A 1 114 ? 24.574 -28.583 15.857 1.00 57.72 114 GLU A C 1
ATOM 888 O O . GLU A 1 114 ? 24.919 -29.344 16.754 1.00 57.72 114 GLU A O 1
ATOM 893 N N . GLY A 1 115 ? 24.913 -28.809 14.582 1.00 56.03 115 GLY A N 1
ATOM 894 C CA . GLY A 1 115 ? 25.684 -29.988 14.154 1.00 56.03 115 GLY A CA 1
ATOM 895 C C . GLY A 1 115 ? 27.180 -29.965 14.501 1.00 56.03 115 GLY A C 1
ATOM 896 O O . GLY A 1 115 ? 27.872 -30.937 14.221 1.00 56.03 115 GLY A O 1
ATOM 897 N N . THR A 1 116 ? 27.686 -28.866 15.071 1.00 59.72 116 THR A N 1
ATOM 898 C CA . THR A 1 116 ? 29.097 -28.723 15.491 1.00 59.72 116 THR A CA 1
ATOM 899 C C . THR A 1 116 ? 29.255 -28.786 17.022 1.00 59.72 116 THR A C 1
ATOM 901 O O . THR A 1 116 ? 30.368 -28.685 17.531 1.00 59.72 116 THR A O 1
ATOM 904 N N . LEU A 1 117 ? 28.151 -28.926 17.770 1.00 57.03 117 LEU A N 1
ATOM 905 C CA . LEU A 1 117 ? 28.133 -28.980 19.240 1.00 57.03 117 LEU A CA 1
ATOM 906 C C . LEU A 1 117 ? 27.960 -30.402 19.814 1.00 57.03 117 LEU A C 1
ATOM 908 O O . LEU A 1 117 ? 27.738 -30.533 21.017 1.00 57.03 117 LEU A O 1
ATOM 912 N N . ASP A 1 118 ? 28.110 -31.435 18.984 1.00 47.00 118 ASP A N 1
ATOM 913 C CA . ASP A 1 118 ? 28.223 -32.854 19.372 1.00 47.00 118 ASP A CA 1
ATOM 914 C C . ASP A 1 118 ? 29.628 -33.370 18.997 1.00 47.00 118 ASP A C 1
ATOM 916 O O . ASP A 1 118 ? 30.206 -34.185 19.755 1.00 47.00 118 ASP A O 1
#